Protein AF-A0A964LNK2-F1 (afdb_monomer_lite)

Structure (mmCIF, N/CA/C/O backbone):
data_AF-A0A964LNK2-F1
#
_entry.id   AF-A0A964LNK2-F1
#
loop_
_atom_site.group_PDB
_atom_site.id
_atom_site.type_symbol
_atom_site.label_atom_id
_atom_site.label_alt_id
_atom_site.label_comp_id
_atom_site.label_asym_id
_atom_site.label_entity_id
_atom_site.label_seq_id
_atom_site.pdbx_PDB_ins_code
_atom_site.Cartn_x
_atom_site.Cartn_y
_atom_site.Cartn_z
_atom_site.occupancy
_atom_site.B_iso_or_equiv
_atom_site.auth_seq_id
_atom_site.auth_comp_id
_atom_site.auth_asym_id
_atom_site.auth_atom_id
_atom_site.pdbx_PDB_model_num
ATOM 1 N N . MET A 1 1 ? 9.107 13.691 -9.687 1.00 44.50 1 MET A N 1
ATOM 2 C CA . MET A 1 1 ? 8.323 13.751 -8.434 1.00 44.50 1 MET A CA 1
ATOM 3 C C . MET A 1 1 ? 7.767 12.355 -8.188 1.00 44.50 1 MET A C 1
ATOM 5 O O . MET A 1 1 ? 6.932 11.917 -8.968 1.00 44.50 1 MET A O 1
ATOM 9 N N . GLN A 1 2 ? 8.318 11.600 -7.232 1.00 53.06 2 GLN A N 1
ATOM 10 C CA . GLN A 1 2 ? 7.880 10.219 -6.980 1.00 53.06 2 GLN A CA 1
ATOM 11 C C . GLN A 1 2 ? 6.426 10.236 -6.502 1.00 53.06 2 GLN A C 1
ATOM 13 O O . GLN A 1 2 ? 6.069 10.994 -5.601 1.00 53.06 2 GLN A O 1
ATOM 18 N N . ALA A 1 3 ? 5.567 9.441 -7.131 1.00 68.62 3 ALA A N 1
ATOM 19 C CA . ALA A 1 3 ? 4.152 9.452 -6.817 1.00 68.62 3 ALA A CA 1
ATOM 20 C C . ALA A 1 3 ? 3.877 8.607 -5.557 1.00 68.62 3 ALA A C 1
ATOM 22 O O . ALA A 1 3 ? 4.164 7.412 -5.529 1.00 68.62 3 ALA A O 1
ATOM 23 N N . ILE A 1 4 ? 3.303 9.224 -4.516 1.00 75.75 4 ILE A N 1
ATOM 24 C CA . ILE A 1 4 ? 3.136 8.644 -3.164 1.00 75.75 4 ILE A CA 1
ATOM 25 C C . ILE A 1 4 ? 2.407 7.289 -3.113 1.00 75.75 4 ILE A C 1
ATOM 27 O O . ILE A 1 4 ? 2.558 6.536 -2.159 1.00 75.75 4 ILE A O 1
ATOM 31 N N . TRP A 1 5 ? 1.628 6.943 -4.139 1.00 82.31 5 TRP A N 1
ATOM 32 C CA . TRP A 1 5 ? 0.877 5.685 -4.201 1.00 82.31 5 TRP A CA 1
ATOM 33 C C . TRP A 1 5 ? 1.748 4.461 -4.518 1.00 82.31 5 TRP A C 1
ATOM 35 O O . TRP A 1 5 ? 1.265 3.339 -4.368 1.00 82.31 5 TRP A O 1
ATOM 45 N N . ARG A 1 6 ? 3.018 4.659 -4.898 1.00 87.69 6 ARG A N 1
ATOM 46 C CA . ARG A 1 6 ? 4.007 3.584 -5.092 1.00 87.69 6 ARG A CA 1
ATOM 47 C C . ARG A 1 6 ? 4.656 3.101 -3.789 1.00 87.69 6 ARG A C 1
ATOM 49 O O . ARG A 1 6 ? 5.370 2.107 -3.812 1.00 87.69 6 ARG A O 1
ATOM 56 N N . VAL A 1 7 ? 4.408 3.773 -2.662 1.00 89.19 7 VAL A N 1
ATOM 57 C CA . VAL A 1 7 ? 4.963 3.395 -1.354 1.00 89.19 7 VAL A CA 1
ATOM 58 C C . VAL A 1 7 ? 4.047 2.386 -0.664 1.00 89.19 7 VAL A C 1
ATOM 60 O O . VAL A 1 7 ? 2.852 2.629 -0.493 1.00 89.19 7 VAL A O 1
ATOM 63 N N . VAL A 1 8 ? 4.614 1.260 -0.240 1.00 91.06 8 VAL A N 1
ATOM 64 C CA . VAL A 1 8 ? 3.932 0.207 0.524 1.00 91.06 8 VAL A CA 1
ATOM 65 C C . VAL A 1 8 ? 4.663 -0.042 1.840 1.00 91.06 8 VAL A C 1
ATOM 67 O O . VAL A 1 8 ? 5.822 0.334 1.990 1.00 91.06 8 VAL A O 1
ATOM 70 N N . ALA A 1 9 ? 3.978 -0.645 2.807 1.00 90.50 9 ALA A N 1
ATOM 71 C CA . ALA A 1 9 ? 4.604 -1.084 4.047 1.00 90.50 9 ALA A CA 1
ATOM 72 C C . ALA A 1 9 ? 5.569 -2.256 3.795 1.00 90.50 9 ALA A C 1
ATOM 74 O O . ALA A 1 9 ? 5.516 -2.906 2.742 1.00 90.50 9 ALA A O 1
ATOM 75 N N . ALA A 1 10 ? 6.402 -2.549 4.798 1.00 85.94 10 ALA A N 1
ATOM 76 C CA . ALA A 1 10 ? 7.310 -3.693 4.798 1.00 85.94 10 ALA A CA 1
ATOM 77 C C . ALA A 1 10 ? 6.596 -4.992 4.372 1.00 85.94 10 ALA A C 1
ATOM 79 O O . ALA A 1 10 ? 5.415 -5.212 4.672 1.00 85.94 10 ALA A O 1
ATOM 80 N N . GLY A 1 11 ? 7.292 -5.824 3.595 1.00 84.12 11 GLY A N 1
ATOM 81 C CA . GLY A 1 11 ? 6.732 -7.052 3.027 1.00 84.12 11 GLY A CA 1
ATOM 82 C C . GLY A 1 11 ? 5.611 -6.857 1.990 1.00 84.12 11 GLY A C 1
ATOM 83 O O . GLY A 1 11 ? 4.930 -7.830 1.648 1.00 84.12 11 GLY A O 1
ATOM 84 N N . GLY A 1 12 ? 5.390 -5.634 1.493 1.00 90.94 12 GLY A N 1
ATOM 85 C CA . GLY A 1 12 ? 4.534 -5.334 0.337 1.00 90.94 12 GLY A CA 1
ATOM 86 C C . GLY A 1 12 ? 3.084 -4.993 0.667 1.00 90.94 12 GLY A C 1
ATOM 87 O O . GLY A 1 12 ? 2.244 -4.947 -0.229 1.00 90.94 12 GLY A O 1
ATOM 88 N N . ARG A 1 13 ? 2.738 -4.792 1.939 1.00 93.69 13 ARG A N 1
ATOM 89 C CA . ARG A 1 13 ? 1.351 -4.550 2.360 1.00 93.69 13 ARG A CA 1
ATOM 90 C C . ARG A 1 13 ? 0.914 -3.107 2.079 1.00 93.69 13 ARG A C 1
ATOM 92 O O . ARG A 1 13 ? 1.658 -2.162 2.319 1.00 93.69 13 ARG A O 1
ATOM 99 N N . ILE A 1 14 ? -0.330 -2.911 1.645 1.00 95.06 14 ILE A N 1
ATOM 100 C CA . ILE A 1 14 ? -0.949 -1.579 1.618 1.00 95.06 14 ILE A CA 1
ATOM 101 C C . ILE A 1 14 ? -1.099 -1.081 3.062 1.00 95.06 14 ILE A C 1
ATOM 103 O O . ILE A 1 14 ? -1.790 -1.705 3.867 1.00 95.06 14 ILE A O 1
ATOM 107 N N . ALA A 1 15 ? -0.449 0.038 3.387 1.00 93.75 15 ALA A N 1
ATOM 108 C CA . ALA A 1 15 ? -0.427 0.589 4.745 1.00 93.75 15 ALA A CA 1
ATOM 109 C C . ALA A 1 15 ? -1.791 1.150 5.191 1.00 93.75 15 ALA A C 1
ATOM 111 O O . ALA A 1 15 ? -2.083 1.221 6.382 1.00 93.75 15 ALA A O 1
ATOM 112 N N . LEU A 1 16 ? -2.635 1.541 4.232 1.00 94.44 16 LEU A N 1
ATOM 113 C CA . LEU A 1 16 ? -3.950 2.122 4.493 1.00 94.44 16 LEU A CA 1
ATOM 114 C C . LEU A 1 16 ? -4.948 1.060 4.996 1.00 94.44 16 LEU A C 1
ATOM 116 O O . LEU A 1 16 ? -4.926 -0.074 4.506 1.00 94.44 16 LEU A O 1
ATOM 120 N N . PRO A 1 17 ? -5.870 1.402 5.918 1.00 94.62 17 PRO A N 1
ATOM 121 C CA . PRO A 1 17 ? -6.867 0.455 6.408 1.00 94.62 17 PRO A CA 1
ATOM 122 C C . PRO A 1 17 ? -7.788 -0.050 5.289 1.00 94.62 17 PRO A C 1
ATOM 124 O O . PRO A 1 17 ? -8.277 0.729 4.462 1.00 94.62 17 PRO A O 1
ATOM 127 N N . LYS A 1 18 ? -8.052 -1.361 5.281 1.00 94.88 18 LYS A N 1
ATOM 128 C CA . LYS A 1 18 ? -8.941 -2.016 4.310 1.00 94.88 18 LYS A CA 1
ATOM 129 C C . LYS A 1 18 ? -10.346 -1.400 4.368 1.00 94.88 18 LYS A C 1
ATOM 131 O O . LYS A 1 18 ? -10.843 -1.095 5.445 1.00 94.88 18 LYS A O 1
ATOM 136 N N . GLY A 1 19 ? -10.971 -1.208 3.206 1.00 94.31 19 GLY A N 1
ATOM 137 C CA . GLY A 1 19 ? -12.308 -0.606 3.081 1.00 94.31 19 GLY A CA 1
ATOM 138 C C . GLY A 1 19 ? -12.320 0.924 3.014 1.00 94.31 19 GLY A C 1
ATOM 139 O O . GLY A 1 19 ? -13.335 1.518 2.661 1.00 94.31 19 GLY A O 1
ATOM 140 N N . THR A 1 20 ? -11.196 1.591 3.291 1.00 97.38 20 THR A N 1
ATOM 141 C CA . THR A 1 20 ? -11.103 3.047 3.120 1.00 97.38 20 THR A CA 1
ATOM 142 C C . THR A 1 20 ? -10.947 3.427 1.648 1.00 97.38 20 THR A C 1
ATOM 144 O O . THR A 1 20 ? -10.350 2.699 0.849 1.00 97.38 20 THR A O 1
ATOM 147 N N . ARG A 1 21 ? -11.404 4.629 1.272 1.00 96.44 21 ARG A N 1
ATOM 148 C CA . ARG A 1 21 ? -11.215 5.161 -0.090 1.00 96.44 21 ARG A CA 1
ATOM 149 C C . ARG A 1 21 ? -9.742 5.177 -0.508 1.00 96.44 21 ARG A C 1
ATOM 151 O O . ARG A 1 21 ? -9.432 4.867 -1.658 1.00 96.44 21 ARG A O 1
ATOM 158 N N . GLY A 1 22 ? -8.844 5.522 0.416 1.00 94.62 22 GLY A N 1
ATOM 159 C CA . GLY A 1 22 ? -7.403 5.546 0.168 1.00 94.62 22 GLY A CA 1
ATOM 160 C C . GLY A 1 22 ? -6.857 4.167 -0.208 1.00 94.62 22 GLY A C 1
ATOM 161 O O . GLY A 1 22 ? -6.152 4.053 -1.208 1.00 94.62 22 GLY A O 1
ATOM 162 N N . TYR A 1 23 ? -7.257 3.121 0.522 1.00 95.94 23 TYR A N 1
ATOM 163 C CA . TYR A 1 23 ? -6.889 1.734 0.227 1.00 95.94 23 TYR A CA 1
ATOM 164 C C . TYR A 1 23 ? -7.293 1.327 -1.197 1.00 95.94 23 TYR A C 1
ATOM 166 O O . TYR A 1 23 ? -6.460 0.862 -1.973 1.00 95.94 23 TYR A O 1
ATOM 174 N N . HIS 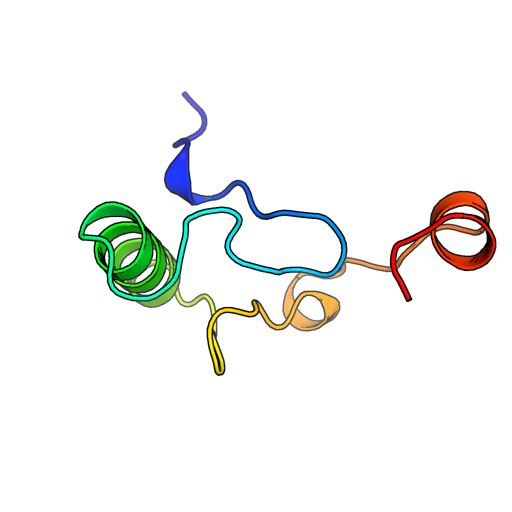A 1 24 ? -8.545 1.583 -1.589 1.00 96.56 24 HIS A N 1
ATOM 175 C CA . HIS A 1 24 ? -9.023 1.264 -2.939 1.00 96.56 24 HIS A CA 1
ATOM 176 C C . HIS A 1 24 ? -8.331 2.097 -4.024 1.00 96.56 24 HIS A C 1
ATOM 178 O O . HIS A 1 24 ? -7.950 1.567 -5.068 1.00 96.56 24 HIS A O 1
ATOM 184 N N . THR A 1 25 ? -8.115 3.389 -3.763 1.00 96.50 25 THR A N 1
ATOM 185 C CA . THR A 1 25 ? -7.439 4.297 -4.700 1.00 96.50 25 THR A CA 1
ATOM 186 C C . THR A 1 25 ? -6.004 3.854 -4.957 1.00 96.50 25 THR A C 1
ATOM 188 O O . THR A 1 25 ? -5.565 3.826 -6.105 1.00 96.50 25 THR A O 1
ATOM 191 N N . GLN A 1 26 ? -5.270 3.489 -3.905 1.00 96.25 26 GLN A N 1
ATOM 192 C CA . GLN A 1 26 ? -3.894 3.034 -4.041 1.00 96.25 26 GLN A CA 1
ATOM 193 C C . GLN A 1 26 ? -3.815 1.734 -4.849 1.00 96.25 26 GLN A C 1
ATOM 195 O O . GLN A 1 26 ? -3.022 1.654 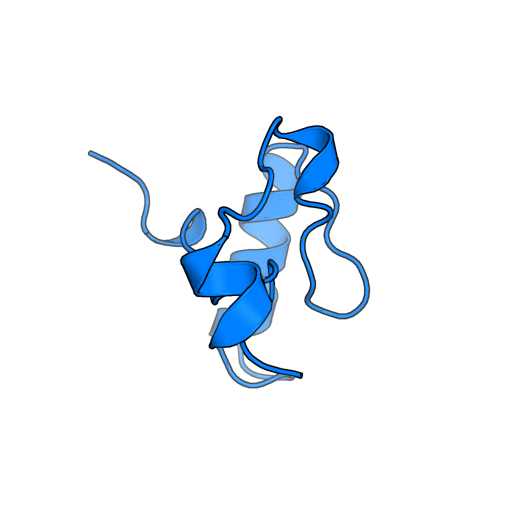-5.782 1.00 96.25 26 GLN A O 1
ATOM 200 N N . ILE A 1 27 ? -4.687 0.759 -4.564 1.00 96.06 27 ILE A N 1
ATOM 201 C CA . ILE A 1 27 ? -4.770 -0.491 -5.336 1.00 96.06 27 ILE A CA 1
ATOM 202 C C . ILE A 1 27 ? -5.064 -0.212 -6.812 1.00 96.06 27 ILE A C 1
ATOM 204 O O . ILE A 1 27 ? -4.423 -0.797 -7.681 1.00 96.06 27 ILE A O 1
ATOM 208 N N . SER A 1 28 ? -6.009 0.685 -7.104 1.00 95.75 28 SER A N 1
ATOM 209 C CA . SER A 1 28 ? -6.355 1.038 -8.482 1.00 95.75 28 SER A CA 1
ATOM 210 C C . SER A 1 28 ? -5.168 1.636 -9.235 1.00 95.75 28 SER A C 1
ATOM 212 O O . SER A 1 28 ? -4.943 1.275 -10.386 1.00 95.75 28 SER A O 1
ATOM 214 N N . LYS A 1 29 ? -4.401 2.526 -8.595 1.00 95.19 29 LYS A N 1
ATOM 215 C CA . LYS A 1 29 ? -3.220 3.151 -9.207 1.00 95.19 29 LYS A CA 1
ATOM 216 C C . LYS A 1 29 ? -2.089 2.150 -9.418 1.00 95.19 29 LYS A C 1
ATOM 218 O O . LYS A 1 29 ? -1.529 2.092 -10.500 1.00 95.19 29 LYS A O 1
ATOM 223 N N . LEU A 1 30 ? -1.816 1.309 -8.422 1.00 93.75 30 LEU A N 1
ATOM 224 C CA . LEU A 1 30 ? -0.827 0.237 -8.538 1.00 93.75 30 LEU A CA 1
ATOM 225 C C . LEU A 1 30 ? -1.166 -0.721 -9.691 1.00 93.75 30 LEU A C 1
ATOM 227 O O . LEU A 1 30 ? -0.296 -1.057 -10.485 1.00 93.75 30 LEU A O 1
ATOM 231 N N . ARG A 1 31 ? -2.435 -1.111 -9.839 1.00 93.44 31 ARG A N 1
ATOM 232 C CA . ARG A 1 31 ? -2.871 -1.982 -10.942 1.00 93.44 31 ARG A CA 1
ATOM 233 C C . ARG A 1 31 ? -2.787 -1.312 -12.310 1.00 93.44 31 ARG A C 1
ATOM 235 O O . ARG A 1 31 ? -2.398 -1.977 -13.263 1.00 93.44 31 ARG A O 1
ATOM 242 N N . ALA A 1 32 ? -3.128 -0.025 -12.408 1.00 93.44 32 A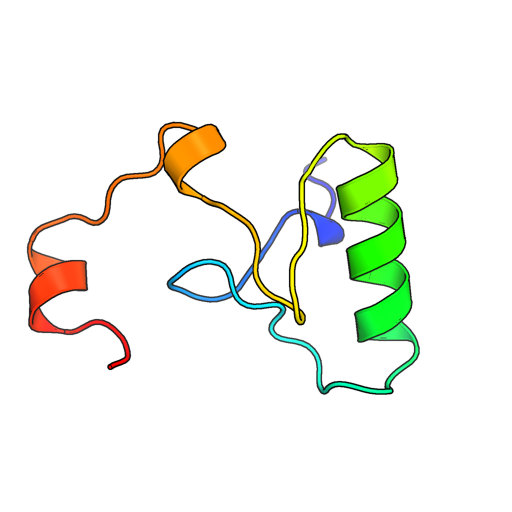LA A N 1
ATOM 243 C CA . ALA A 1 32 ? -2.959 0.745 -13.646 1.00 93.44 32 ALA A CA 1
ATOM 244 C C . ALA A 1 32 ? -1.489 0.785 -14.101 1.00 93.44 32 ALA A C 1
ATOM 246 O O . ALA A 1 32 ? -1.205 0.812 -15.293 1.00 93.44 32 ALA A O 1
ATOM 247 N N . ASP A 1 33 ? -0.572 0.692 -13.142 1.00 89.88 33 ASP A N 1
ATOM 248 C CA . ASP A 1 33 ? 0.870 0.603 -13.341 1.00 89.88 33 ASP A CA 1
ATOM 249 C C . ASP A 1 33 ? 1.397 -0.820 -13.601 1.00 89.88 33 ASP A C 1
ATOM 251 O O . ASP A 1 33 ? 2.607 -1.037 -13.639 1.00 89.88 33 ASP A O 1
ATOM 255 N N . GLY A 1 34 ? 0.512 -1.810 -13.741 1.00 89.50 34 GLY A N 1
ATOM 256 C CA . GLY A 1 34 ? 0.891 -3.211 -13.936 1.00 89.50 34 GLY A CA 1
ATOM 257 C C . GLY A 1 34 ? 1.343 -3.928 -12.659 1.00 89.50 34 GLY A C 1
ATOM 258 O O . GLY A 1 34 ? 1.801 -5.068 -12.717 1.00 89.50 34 GLY A O 1
ATOM 259 N N . VAL A 1 35 ? 1.195 -3.310 -11.483 1.00 91.25 35 VAL A N 1
ATOM 260 C CA . VAL A 1 35 ? 1.532 -3.943 -10.205 1.00 91.25 35 VAL A CA 1
ATOM 261 C C . VAL A 1 35 ? 0.412 -4.880 -9.763 1.00 91.25 35 VAL A C 1
ATOM 263 O O . VAL A 1 35 ? -0.727 -4.472 -9.521 1.00 91.25 35 VAL A O 1
ATOM 266 N N . THR A 1 36 ? 0.752 -6.158 -9.5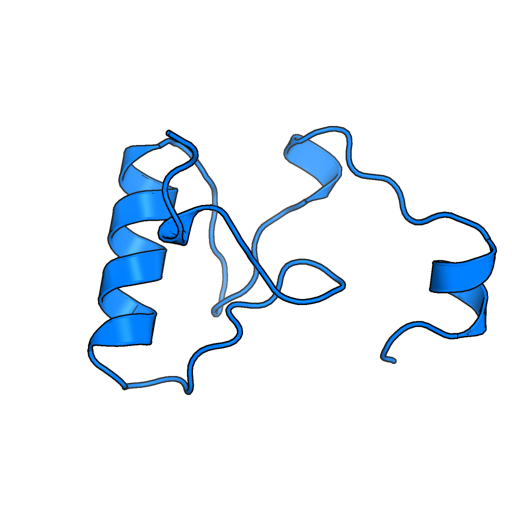88 1.00 91.44 36 THR A N 1
ATOM 267 C CA . THR A 1 36 ? -0.179 -7.150 -9.043 1.00 91.44 36 THR A CA 1
ATOM 268 C C . THR A 1 36 ? -0.372 -6.931 -7.545 1.00 91.44 36 THR A C 1
ATOM 270 O O . THR A 1 36 ? 0.581 -7.009 -6.765 1.00 91.44 36 THR A O 1
ATOM 273 N N . VAL A 1 37 ? -1.627 -6.701 -7.146 1.00 93.12 37 VAL A N 1
ATOM 274 C CA . VAL A 1 37 ? -2.040 -6.567 -5.742 1.00 93.12 37 VAL A CA 1
ATOM 275 C C . VAL A 1 37 ? -3.078 -7.631 -5.394 1.00 93.12 37 VAL A C 1
ATOM 277 O O . VAL A 1 37 ? -4.182 -7.630 -5.952 1.00 93.12 37 VAL A O 1
ATOM 280 N N . ASP A 1 38 ? -2.725 -8.483 -4.435 1.00 92.44 38 ASP A N 1
ATOM 281 C CA . ASP A 1 38 ? -3.488 -9.637 -3.962 1.00 92.44 38 ASP A CA 1
ATOM 282 C C . ASP A 1 38 ? -3.805 -9.481 -2.467 1.00 92.44 38 ASP A C 1
ATOM 284 O O . ASP A 1 38 ? -2.909 -9.262 -1.656 1.00 92.44 38 ASP A O 1
ATOM 288 N N . ASN A 1 39 ? -5.093 -9.491 -2.111 1.00 91.56 39 ASN A N 1
ATOM 289 C CA . ASN A 1 39 ? -5.603 -9.232 -0.754 1.00 91.56 39 ASN A CA 1
ATOM 290 C C . ASN A 1 39 ? -4.936 -8.035 -0.021 1.00 91.56 39 ASN A C 1
ATOM 292 O O . ASN A 1 39 ? -4.699 -8.067 1.185 1.00 91.56 39 ASN A O 1
ATOM 296 N N . GLY A 1 40 ? -4.625 -6.954 -0.746 1.00 93.06 40 GLY A N 1
ATOM 297 C CA . GLY A 1 40 ? -3.947 -5.776 -0.186 1.00 93.06 40 GLY A CA 1
ATOM 298 C C . GLY A 1 40 ? -2.435 -5.928 -0.004 1.00 93.06 40 GLY A C 1
ATOM 299 O O . GLY A 1 40 ? -1.852 -5.191 0.791 1.00 93.06 40 GLY A O 1
ATOM 300 N N . ARG A 1 41 ? -1.801 -6.860 -0.719 1.00 94.00 41 ARG A N 1
ATOM 301 C CA . ARG A 1 41 ? -0.357 -7.093 -0.712 1.00 94.00 41 ARG A CA 1
ATOM 302 C C . ARG A 1 41 ? 0.197 -7.131 -2.137 1.00 94.00 41 ARG A C 1
ATOM 304 O O . ARG A 1 41 ? -0.358 -7.786 -3.016 1.00 94.00 41 ARG A O 1
ATOM 311 N N . VAL A 1 42 ? 1.284 -6.407 -2.367 1.00 92.69 42 VAL A N 1
ATOM 312 C CA . VAL A 1 42 ? 2.045 -6.396 -3.617 1.00 92.69 42 VAL A CA 1
ATOM 313 C C . VAL A 1 42 ? 2.951 -7.621 -3.669 1.00 92.69 42 VAL A C 1
ATOM 315 O O . VAL A 1 42 ? 3.608 -7.967 -2.686 1.00 92.69 42 VAL A O 1
ATOM 318 N N . ARG A 1 43 ? 3.026 -8.266 -4.835 1.00 86.25 43 ARG A N 1
ATOM 319 C CA . ARG A 1 43 ? 3.988 -9.345 -5.106 1.00 86.25 43 ARG A CA 1
ATOM 320 C C . ARG A 1 43 ? 5.380 -8.752 -5.381 1.00 86.25 43 ARG A C 1
ATOM 322 O O . ARG A 1 43 ? 5.797 -8.637 -6.527 1.00 86.25 43 ARG A O 1
ATOM 329 N N . LEU A 1 44 ? 6.086 -8.367 -4.317 1.00 78.31 44 LEU A N 1
ATOM 330 C CA . LEU A 1 44 ? 7.407 -7.723 -4.370 1.00 78.31 44 LEU A CA 1
ATOM 331 C C . LEU A 1 44 ? 8.515 -8.499 -5.114 1.00 78.31 44 LEU A C 1
ATOM 333 O O . LEU A 1 44 ? 9.289 -7.840 -5.805 1.00 78.31 44 LEU A O 1
ATOM 337 N N . PRO A 1 45 ? 8.583 -9.849 -5.076 1.00 71.88 45 PRO A N 1
ATOM 338 C CA . PRO A 1 45 ? 9.608 -10.588 -5.824 1.00 71.88 45 PRO A CA 1
ATOM 339 C C . PRO A 1 45 ? 9.572 -10.337 -7.338 1.00 71.88 45 PRO A C 1
ATOM 341 O O . PRO A 1 45 ? 10.593 -10.440 -8.009 1.00 71.88 45 PRO A O 1
ATOM 344 N N . HIS A 1 46 ? 8.412 -9.947 -7.883 1.00 69.06 46 HIS A N 1
ATOM 345 C CA . HIS A 1 46 ? 8.275 -9.569 -9.294 1.00 69.06 46 HIS A CA 1
ATOM 346 C C . HIS A 1 46 ? 9.031 -8.266 -9.633 1.00 69.06 46 HIS A C 1
ATOM 348 O O . HIS A 1 46 ? 9.322 -7.999 -10.792 1.00 69.06 46 HIS A O 1
ATOM 354 N N . PHE A 1 47 ? 9.381 -7.463 -8.625 1.00 67.88 47 PHE A N 1
ATOM 355 C CA . PHE A 1 47 ? 10.068 -6.176 -8.755 1.00 67.88 47 PHE A CA 1
ATOM 356 C C . PHE A 1 47 ? 11.524 -6.228 -8.275 1.00 67.88 47 PHE A C 1
ATOM 358 O O . PHE A 1 47 ? 12.064 -5.205 -7.869 1.00 67.88 47 PHE A O 1
ATOM 365 N N . GLN A 1 48 ? 12.149 -7.414 -8.299 1.00 68.94 48 GLN A N 1
ATOM 366 C CA . GLN A 1 48 ? 13.539 -7.641 -7.861 1.00 68.94 48 GLN A CA 1
ATOM 367 C C . GLN A 1 48 ? 13.813 -7.254 -6.399 1.00 68.94 48 GLN A C 1
ATOM 369 O O . GLN A 1 48 ? 14.963 -7.094 -5.994 1.00 68.94 48 GLN A O 1
ATOM 374 N N . TRP A 1 49 ? 12.766 -7.121 -5.588 1.00 72.00 49 TRP A N 1
ATOM 375 C CA . TRP A 1 49 ? 12.922 -6.838 -4.174 1.00 72.00 49 TRP A CA 1
ATOM 376 C C . TRP A 1 49 ? 13.178 -8.137 -3.411 1.00 72.00 49 TRP A C 1
ATOM 378 O O . TRP A 1 49 ? 12.366 -9.065 -3.458 1.00 72.00 49 TRP A O 1
ATOM 388 N N . THR A 1 50 ? 14.305 -8.171 -2.706 1.00 73.44 50 THR A N 1
ATOM 389 C CA . THR A 1 50 ? 14.713 -9.260 -1.817 1.00 73.44 50 THR A CA 1
ATOM 390 C C . THR A 1 50 ? 15.014 -8.638 -0.454 1.00 73.44 50 THR A C 1
ATOM 392 O O . THR A 1 50 ? 15.744 -7.645 -0.434 1.00 73.44 50 THR A O 1
ATOM 395 N N . PRO A 1 51 ? 14.459 -9.160 0.654 1.00 77.12 51 PRO A N 1
ATOM 396 C CA . PRO A 1 51 ? 14.765 -8.639 1.982 1.00 77.12 51 PRO A CA 1
ATOM 397 C C . PRO A 1 51 ? 16.245 -8.866 2.311 1.00 77.12 51 PRO A C 1
ATOM 399 O O . PRO A 1 51 ? 16.829 -9.873 1.901 1.00 77.12 51 PRO A O 1
ATOM 402 N N . ASP A 1 52 ? 16.844 -7.934 3.045 1.00 85.62 52 ASP A N 1
ATOM 403 C CA . ASP A 1 52 ? 18.192 -8.096 3.588 1.00 85.62 52 ASP A CA 1
ATOM 404 C C . ASP A 1 52 ? 18.176 -8.867 4.921 1.00 85.62 52 ASP A C 1
ATOM 406 O O . ASP A 1 52 ? 17.122 -9.234 5.447 1.00 85.62 52 ASP A O 1
ATOM 410 N N . LEU A 1 53 ? 19.366 -9.162 5.456 1.00 86.94 53 LEU A N 1
ATOM 411 C CA . LEU A 1 53 ? 19.500 -9.934 6.691 1.00 86.94 53 LEU A CA 1
ATOM 412 C C . LEU A 1 53 ? 18.803 -9.252 7.879 1.00 86.94 53 LEU A C 1
ATOM 414 O O . LEU A 1 53 ? 18.188 -9.939 8.693 1.00 86.94 53 LEU A O 1
ATOM 418 N N . ASP A 1 54 ? 18.863 -7.924 7.969 1.00 87.19 54 ASP A N 1
ATOM 419 C CA . ASP A 1 54 ? 18.231 -7.182 9.059 1.00 87.19 54 ASP A CA 1
ATOM 420 C C . ASP A 1 54 ? 16.706 -7.278 8.974 1.00 87.19 54 ASP A C 1
ATOM 422 O O . ASP A 1 54 ? 16.051 -7.548 9.982 1.00 87.19 54 ASP A O 1
ATOM 426 N N . GLU A 1 55 ? 16.127 -7.144 7.780 1.00 85.50 55 GLU A N 1
ATOM 427 C CA . GLU A 1 55 ? 14.693 -7.335 7.568 1.00 85.50 55 GLU A CA 1
ATOM 428 C C . GLU A 1 55 ? 14.265 -8.788 7.817 1.00 85.50 55 GLU A C 1
ATOM 430 O O . GLU A 1 55 ? 13.178 -9.032 8.339 1.00 85.50 55 GLU A O 1
ATOM 435 N N . MET A 1 56 ? 15.119 -9.769 7.521 1.00 84.75 56 MET A N 1
ATOM 436 C CA . MET A 1 56 ? 14.842 -11.171 7.847 1.00 84.75 56 MET A CA 1
ATOM 437 C C . MET A 1 56 ? 14.838 -11.442 9.358 1.00 84.75 56 MET A C 1
ATOM 439 O O . MET A 1 56 ? 14.060 -12.277 9.821 1.00 84.75 56 MET A O 1
ATOM 443 N N . ILE A 1 57 ? 15.695 -10.766 10.130 1.00 90.25 57 ILE A N 1
ATOM 444 C CA . ILE A 1 57 ? 15.806 -10.960 11.584 1.00 90.25 57 ILE A CA 1
ATOM 445 C C . ILE A 1 57 ? 14.739 -10.152 12.338 1.00 90.25 57 ILE A C 1
ATOM 447 O O . ILE A 1 57 ? 14.121 -10.666 13.274 1.00 90.25 57 ILE A O 1
ATOM 451 N N . TR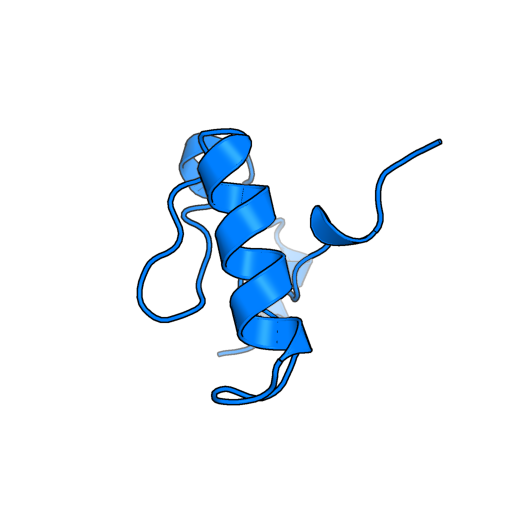P A 1 58 ? 14.515 -8.899 11.938 1.00 86.19 58 TRP A N 1
ATOM 452 C CA . TRP A 1 58 ? 13.716 -7.920 12.686 1.00 86.19 58 TRP A CA 1
ATOM 453 C C . TRP A 1 58 ? 12.408 -7.515 11.999 1.00 86.19 58 TRP A C 1
ATOM 455 O O . TRP A 1 58 ? 11.627 -6.751 12.570 1.00 86.19 58 TRP A O 1
ATOM 465 N N . GLY A 1 59 ? 12.153 -7.998 10.784 1.00 78.50 59 GLY A N 1
ATOM 466 C CA . GLY A 1 59 ? 10.958 -7.667 10.021 1.00 78.50 59 GLY A CA 1
ATOM 467 C C . GLY A 1 59 ? 9.657 -8.188 10.648 1.00 78.50 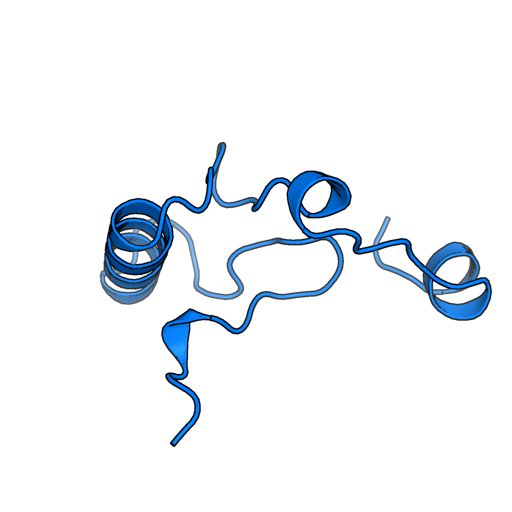59 GLY A C 1
ATOM 468 O O . GLY A 1 59 ? 9.658 -9.045 11.537 1.00 78.50 59 GLY A O 1
ATOM 469 N N . PRO A 1 60 ? 8.506 -7.666 10.192 1.00 73.56 60 PRO A N 1
ATOM 470 C CA . PRO A 1 60 ? 7.203 -8.121 10.661 1.00 73.56 60 PRO A CA 1
ATOM 471 C C . PRO A 1 60 ? 6.987 -9.611 10.334 1.00 73.56 60 PRO A C 1
ATOM 473 O O . PRO A 1 60 ? 7.217 -10.028 9.198 1.00 73.56 60 PRO A O 1
ATOM 476 N N . ARG A 1 61 ? 6.528 -10.388 11.327 1.00 67.19 61 ARG A N 1
ATOM 477 C CA . ARG A 1 61 ? 6.173 -11.814 11.177 1.00 67.19 61 ARG A CA 1
ATOM 478 C C . ARG A 1 61 ? 4.855 -12.019 10.432 1.00 67.19 61 ARG A C 1
ATOM 480 O O . ARG A 1 61 ? 3.909 -11.235 10.676 1.00 67.19 61 ARG A O 1
#

pLDDT: mean 86.15, std 11.12, range [44.5, 97.38]

Foldseek 3Di:
DDDPLPDDDPQFARPDDPPDPSLVVSCVVCVVVVFDADPRGTPCVVVVDDDDPCCVVPNDD

Radius of gyration: 12.18 Å; chains: 1; bounding box: 32×26×27 Å

Secondary structure (DSSP, 8-state):
---GGG---GGGB--SPTTSHHHHHHHHHHHHTT--EETTEE-GGGGT----HHHHHHS--

Sequence (61 aa):
MQAIWRVVAAGGRIALPKGTRGYHTQISKLRADGVTVDNGRVRLPHFQWTPDLDEMIWGPR